Protein AF-A0A940RUK4-F1 (afdb_monomer_lite)

Organism: NCBI:txid2798581

Foldseek 3Di:
DDPDPDDDDPVRVVVVVVVVVVVVVVVVVVVVVVVVVVVVVVVVVVVVVVVPPDPFLQKKKPAPVADDVPDAIEIAGSPDPPDDPRIGRDHLVVSVCNPVPRNHHYDPVRRVCVVSVVDD

Sequence (120 aa):
MTDGPPPPSRLDLLRFLRRYVEQELGRIDTWIAHEERAADKERREHLKRQQARPPAGDWIISDARGPRPGTTVWLHTGGCWDLRPGMRPLTRVQALDALGRDGVRACPSCRPDRDLGVLE

InterPro domains:
  IPR046200 Protein of unknown function DUF6233 [PF19746] (59-117)

Structure (mmCIF, N/CA/C/O backbone):
data_AF-A0A940RUK4-F1
#
_entry.id   AF-A0A940RUK4-F1
#
loop_
_atom_site.group_PDB
_atom_site.id
_atom_site.type_symbol
_atom_site.label_atom_id
_atom_site.label_alt_id
_atom_site.label_comp_id
_atom_site.label_asym_id
_atom_site.label_entity_id
_atom_site.label_seq_id
_atom_site.pdbx_PDB_ins_code
_atom_site.Cartn_x
_atom_site.Cartn_y
_atom_site.Cartn_z
_atom_site.occupancy
_atom_site.B_iso_or_equiv
_atom_site.auth_seq_id
_atom_site.auth_comp_id
_atom_site.auth_asym_id
_atom_site.auth_atom_id
_atom_site.pdbx_PDB_model_num
ATOM 1 N N . MET A 1 1 ? 50.404 16.180 -41.090 1.00 43.34 1 MET A N 1
ATOM 2 C CA . MET A 1 1 ? 49.393 15.276 -41.672 1.00 43.34 1 MET A CA 1
ATOM 3 C C . MET A 1 1 ? 48.799 14.492 -40.517 1.00 43.34 1 MET A C 1
ATOM 5 O O . MET A 1 1 ? 49.447 13.587 -40.017 1.00 43.34 1 MET A O 1
ATOM 9 N N . THR A 1 2 ? 47.670 14.938 -39.975 1.00 53.53 2 THR A N 1
ATOM 10 C CA . THR A 1 2 ? 46.969 14.221 -38.902 1.00 53.53 2 THR A CA 1
ATOM 11 C C . THR A 1 2 ? 46.066 13.185 -39.547 1.00 53.53 2 THR A C 1
ATOM 13 O O . THR A 1 2 ? 44.970 13.525 -39.985 1.00 53.53 2 THR A O 1
ATOM 16 N N . ASP A 1 3 ? 46.555 11.954 -39.645 1.00 63.91 3 ASP A N 1
ATOM 17 C CA . ASP A 1 3 ? 45.739 10.812 -40.049 1.00 63.91 3 ASP A CA 1
ATOM 18 C C . ASP A 1 3 ? 45.068 10.258 -38.784 1.00 63.91 3 ASP A C 1
ATOM 20 O O . ASP A 1 3 ? 45.670 9.536 -37.988 1.00 63.91 3 ASP A O 1
ATOM 24 N N . GLY A 1 4 ? 43.864 10.761 -38.505 1.00 74.31 4 GLY A N 1
ATOM 25 C CA . GLY A 1 4 ? 43.033 10.293 -37.397 1.00 74.31 4 GLY A CA 1
ATOM 26 C C . GLY A 1 4 ? 42.287 9.015 -37.786 1.00 74.31 4 GLY A C 1
ATOM 27 O O . GLY A 1 4 ? 42.060 8.786 -38.975 1.00 74.31 4 GLY A O 1
ATOM 28 N N . PRO A 1 5 ? 41.879 8.177 -36.816 1.00 79.00 5 PRO A N 1
ATOM 29 C CA . PRO A 1 5 ? 41.088 6.992 -37.120 1.00 79.00 5 PRO A CA 1
ATOM 30 C C . PRO A 1 5 ? 39.819 7.375 -37.900 1.00 79.00 5 PRO A C 1
ATOM 32 O O . PRO A 1 5 ? 39.238 8.436 -37.637 1.00 79.00 5 PRO A O 1
ATOM 35 N N . PRO A 1 6 ? 39.375 6.528 -38.849 1.00 79.56 6 PRO A N 1
ATOM 36 C CA . PRO A 1 6 ? 38.184 6.812 -39.632 1.00 79.56 6 PRO A CA 1
ATOM 37 C C . PRO A 1 6 ? 36.963 6.960 -38.713 1.00 79.56 6 PRO A C 1
ATOM 39 O O . PRO A 1 6 ? 36.888 6.303 -37.667 1.00 79.56 6 PRO A O 1
ATOM 42 N N . PRO A 1 7 ? 35.992 7.812 -39.085 1.00 86.12 7 PRO A N 1
ATOM 43 C CA . PRO A 1 7 ? 34.783 7.988 -38.297 1.00 86.12 7 PRO A CA 1
ATOM 44 C C . PRO A 1 7 ? 34.009 6.664 -38.181 1.00 86.12 7 PRO A C 1
ATOM 46 O O . PRO A 1 7 ? 34.065 5.831 -39.092 1.00 86.12 7 PRO A O 1
ATOM 49 N N . PRO A 1 8 ? 33.267 6.458 -37.078 1.00 91.12 8 PRO A N 1
ATOM 50 C CA . PRO A 1 8 ? 32.537 5.219 -36.844 1.00 91.12 8 PRO A CA 1
ATOM 51 C C . PRO A 1 8 ? 31.501 4.972 -37.940 1.00 91.12 8 PRO A C 1
ATOM 53 O O . PRO A 1 8 ? 30.793 5.885 -38.377 1.00 91.12 8 PRO A O 1
ATOM 56 N N . SER A 1 9 ? 31.375 3.714 -38.359 1.00 95.44 9 SER A N 1
ATOM 57 C CA . SER A 1 9 ? 30.366 3.334 -39.341 1.00 95.44 9 SER A CA 1
ATOM 58 C C . SER A 1 9 ? 28.963 3.381 -38.730 1.00 95.44 9 SER A C 1
ATOM 60 O O . SER A 1 9 ? 28.768 3.303 -37.514 1.00 95.4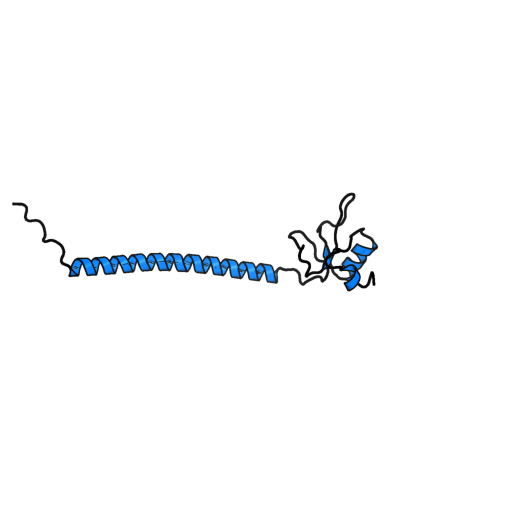4 9 SER A O 1
ATOM 62 N N . ARG A 1 10 ? 27.936 3.415 -39.584 1.00 96.31 10 ARG A N 1
ATOM 63 C CA . ARG A 1 10 ? 26.538 3.299 -39.137 1.00 96.31 10 ARG A CA 1
ATOM 64 C C . ARG A 1 10 ? 26.288 2.022 -38.324 1.00 96.31 10 ARG A C 1
ATOM 66 O O . ARG A 1 10 ? 25.501 2.046 -37.381 1.00 96.31 10 ARG A O 1
ATOM 73 N N . LEU A 1 11 ? 26.952 0.918 -38.673 1.00 97.50 11 LEU A N 1
ATOM 74 C CA . LEU A 1 11 ? 26.842 -0.340 -37.935 1.00 97.50 11 LEU A CA 1
ATOM 75 C C . LEU A 1 11 ? 27.424 -0.214 -36.519 1.00 97.50 11 LEU A C 1
ATOM 77 O O . LEU A 1 11 ? 26.837 -0.743 -35.575 1.00 97.50 11 LEU A O 1
ATOM 81 N N . ASP A 1 12 ? 28.527 0.518 -36.357 1.00 96.88 12 ASP A N 1
ATOM 82 C CA . ASP A 1 12 ? 29.150 0.752 -35.048 1.00 96.88 12 ASP A CA 1
ATOM 83 C C . ASP A 1 12 ? 28.243 1.582 -34.138 1.00 96.88 12 ASP A C 1
ATOM 85 O O . ASP A 1 12 ? 28.055 1.235 -32.970 1.00 96.88 12 ASP A O 1
ATOM 89 N N . LEU A 1 13 ? 27.599 2.613 -34.693 1.00 97.88 13 LEU A N 1
ATOM 90 C CA . LEU A 1 13 ? 26.628 3.438 -33.972 1.00 97.88 13 LEU A CA 1
ATOM 91 C C . LEU A 1 13 ? 25.400 2.632 -33.528 1.00 97.88 13 LEU A C 1
ATOM 93 O O . LEU A 1 13 ? 24.972 2.748 -32.382 1.00 97.88 13 LEU A O 1
ATOM 97 N N . LEU A 1 14 ? 24.856 1.770 -34.394 1.00 98.38 14 LEU A N 1
ATOM 98 C CA . LEU A 1 14 ? 23.715 0.914 -34.042 1.00 98.38 14 LEU A CA 1
ATOM 99 C C . LEU A 1 14 ? 24.079 -0.117 -32.966 1.00 98.38 14 LEU A C 1
ATOM 101 O O . LEU A 1 14 ? 23.301 -0.350 -32.042 1.00 98.38 14 LEU A O 1
ATOM 105 N N . ARG A 1 15 ? 25.276 -0.711 -33.043 1.00 98.19 15 ARG A N 1
ATOM 106 C CA . ARG A 1 15 ? 25.781 -1.627 -32.007 1.00 98.19 15 ARG A CA 1
ATOM 107 C C . ARG A 1 15 ? 25.992 -0.917 -30.674 1.00 98.19 15 ARG A C 1
ATOM 109 O O . ARG A 1 15 ? 25.729 -1.508 -29.629 1.00 98.19 15 ARG A O 1
ATOM 116 N N . PHE A 1 16 ? 26.472 0.323 -30.705 1.00 97.94 16 PHE A N 1
ATOM 117 C CA . PHE A 1 16 ? 26.592 1.154 -29.514 1.00 97.94 16 PHE A CA 1
ATOM 118 C C . PHE A 1 16 ? 25.220 1.454 -28.907 1.00 97.94 16 PHE A C 1
ATOM 120 O O . PHE A 1 16 ? 25.006 1.161 -27.732 1.00 97.94 16 PHE A O 1
ATOM 127 N N . LEU A 1 17 ? 24.281 1.956 -29.715 1.00 98.56 17 LEU A N 1
ATOM 128 C CA . LEU A 1 17 ? 22.930 2.282 -29.266 1.00 98.56 17 LEU A CA 1
ATOM 129 C C . LEU A 1 17 ? 22.234 1.062 -28.658 1.00 98.56 17 LEU A C 1
ATOM 131 O O . LEU A 1 17 ? 21.599 1.186 -27.619 1.00 98.56 17 LEU A O 1
ATOM 135 N N . ARG A 1 18 ? 22.405 -0.124 -29.253 1.00 98.62 18 ARG A N 1
ATOM 136 C CA . ARG A 1 18 ? 21.874 -1.369 -28.694 1.00 98.62 18 ARG A CA 1
ATOM 137 C C . ARG A 1 18 ? 22.371 -1.610 -27.266 1.00 98.62 18 ARG A C 1
ATOM 139 O O . ARG A 1 18 ? 21.549 -1.803 -26.381 1.00 98.62 18 ARG A O 1
ATOM 146 N N . ARG A 1 19 ? 23.689 -1.565 -27.036 1.00 98.50 19 ARG A N 1
ATOM 147 C CA . ARG A 1 19 ? 24.264 -1.777 -25.693 1.00 98.50 19 ARG A CA 1
ATOM 148 C C . ARG A 1 19 ? 23.805 -0.716 -24.700 1.00 98.50 19 ARG A C 1
ATOM 150 O O . ARG A 1 19 ? 23.573 -1.023 -23.537 1.00 98.50 19 ARG A O 1
ATOM 157 N N . TYR A 1 20 ? 23.686 0.525 -25.164 1.00 98.50 20 TYR A N 1
ATOM 158 C CA . TYR A 1 20 ? 23.176 1.619 -24.351 1.00 98.50 20 TYR A CA 1
ATOM 159 C C . TYR A 1 20 ? 21.728 1.357 -23.918 1.00 98.50 20 TYR A C 1
ATOM 161 O O . TYR A 1 20 ? 21.434 1.383 -22.729 1.00 98.50 20 TYR A O 1
ATOM 169 N N . VAL A 1 21 ? 20.844 1.012 -24.858 1.00 98.62 21 VAL A N 1
ATOM 170 C CA . VAL A 1 21 ? 19.441 0.684 -24.560 1.00 98.62 21 VAL A CA 1
ATOM 171 C C . VAL A 1 21 ? 19.338 -0.536 -23.647 1.00 98.62 21 VAL A C 1
ATOM 173 O O . VAL A 1 21 ? 18.562 -0.506 -22.703 1.00 98.62 21 VAL A O 1
ATOM 176 N N . GLU A 1 22 ? 20.141 -1.580 -23.866 1.00 98.62 22 GLU A N 1
ATOM 177 C CA . GLU A 1 22 ? 20.196 -2.748 -22.972 1.00 98.62 22 GLU A CA 1
ATOM 178 C C . GLU 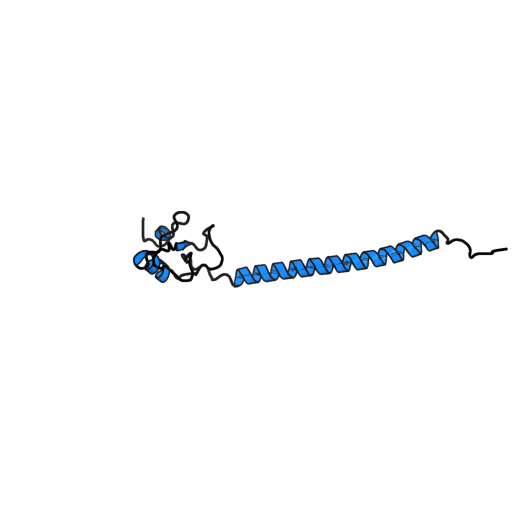A 1 22 ? 20.577 -2.348 -21.535 1.00 98.62 22 GLU A C 1
ATOM 180 O O . GLU A 1 22 ? 19.983 -2.841 -20.577 1.00 98.62 22 GLU A O 1
ATOM 185 N N . GLN A 1 23 ? 21.516 -1.411 -21.370 1.00 98.50 23 GLN A N 1
ATOM 186 C CA . GLN A 1 23 ? 21.879 -0.885 -20.055 1.00 98.50 23 GLN A CA 1
ATOM 187 C C . GLN A 1 23 ? 20.749 -0.057 -19.428 1.00 98.50 23 GLN A C 1
ATOM 189 O O . GLN A 1 23 ? 20.479 -0.213 -18.236 1.00 98.50 23 GLN A O 1
ATOM 194 N N . GLU A 1 24 ? 20.098 0.819 -20.198 1.00 98.56 24 GLU A N 1
ATOM 195 C CA . GLU A 1 24 ? 18.978 1.622 -19.694 1.00 98.56 24 GLU A CA 1
ATOM 196 C C . GLU A 1 24 ? 17.789 0.744 -19.293 1.00 98.56 24 GLU A C 1
ATOM 198 O O . GLU A 1 24 ? 17.211 0.957 -18.228 1.00 98.56 24 GLU A O 1
ATOM 203 N N . LEU A 1 25 ? 17.473 -0.290 -20.077 1.00 98.69 25 LEU A N 1
ATOM 204 C CA . LEU A 1 25 ? 16.438 -1.266 -19.732 1.00 98.69 25 LEU A CA 1
ATOM 205 C C . LEU A 1 25 ? 16.745 -1.950 -18.398 1.00 98.69 25 LEU A C 1
ATOM 207 O O . LEU A 1 25 ? 15.884 -1.980 -17.527 1.00 98.69 25 LEU A O 1
ATOM 211 N N . GLY A 1 26 ? 17.991 -2.377 -18.169 1.00 98.38 26 GLY A N 1
ATOM 212 C CA . GLY A 1 26 ? 18.380 -2.963 -16.882 1.00 98.38 26 GLY A CA 1
ATOM 213 C C . GLY A 1 26 ? 18.220 -2.009 -15.686 1.00 98.38 26 GLY A C 1
ATOM 214 O O . GLY A 1 26 ? 17.895 -2.443 -14.575 1.00 98.38 26 GLY A O 1
ATOM 215 N N . ARG A 1 27 ? 18.412 -0.695 -15.883 1.00 98.38 27 ARG A N 1
ATOM 216 C CA . ARG A 1 27 ? 18.137 0.305 -14.833 1.00 98.38 27 ARG A CA 1
ATOM 217 C C . ARG A 1 27 ? 16.643 0.446 -14.572 1.00 98.38 27 ARG A C 1
ATOM 219 O O . ARG A 1 27 ? 16.241 0.471 -13.410 1.00 98.38 27 ARG A O 1
ATOM 226 N N . ILE A 1 28 ? 15.838 0.491 -15.631 1.00 98.50 28 ILE A N 1
ATOM 227 C CA . ILE A 1 28 ? 14.376 0.545 -15.534 1.00 98.50 28 ILE A CA 1
ATOM 228 C C . ILE A 1 28 ? 13.850 -0.695 -14.805 1.00 98.50 28 ILE A C 1
ATOM 230 O O . ILE A 1 28 ? 13.084 -0.548 -13.858 1.00 98.50 28 ILE A O 1
ATOM 234 N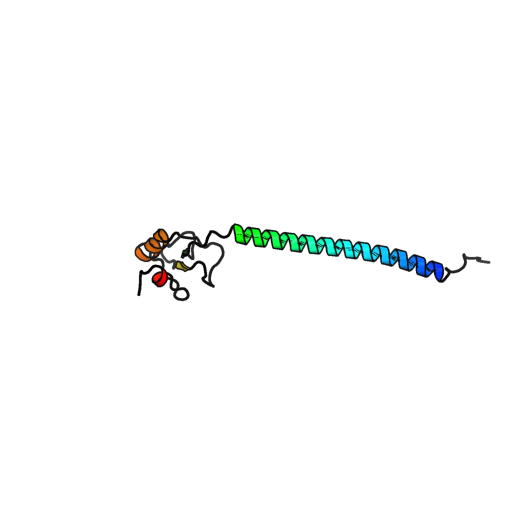 N . ASP A 1 29 ? 14.327 -1.890 -15.151 1.00 98.69 29 ASP A N 1
ATOM 235 C CA . ASP A 1 29 ? 13.949 -3.140 -14.482 1.00 98.69 29 ASP A CA 1
ATOM 236 C C . ASP A 1 29 ? 14.291 -3.111 -12.985 1.00 98.69 29 ASP A C 1
ATOM 238 O O . ASP A 1 29 ? 13.522 -3.574 -12.141 1.00 98.69 29 ASP A O 1
ATOM 242 N N . THR A 1 30 ? 15.425 -2.504 -12.625 1.00 98.31 30 THR A N 1
ATOM 243 C CA . THR A 1 30 ? 15.814 -2.325 -11.219 1.00 98.31 30 THR A CA 1
ATOM 244 C C . THR A 1 30 ? 14.841 -1.409 -10.471 1.00 98.31 30 THR A C 1
ATOM 246 O O . THR A 1 30 ? 14.492 -1.698 -9.322 1.00 98.31 30 THR A O 1
ATOM 249 N N . TRP A 1 31 ? 14.389 -0.321 -11.102 1.00 98.38 31 TRP A N 1
ATOM 250 C CA . TRP A 1 31 ? 13.373 0.566 -10.532 1.00 98.38 31 TRP A CA 1
ATOM 251 C C . TRP A 1 31 ? 12.016 -0.121 -10.420 1.00 98.38 31 TRP A C 1
ATOM 253 O O . TRP A 1 31 ? 11.403 -0.054 -9.360 1.00 98.38 31 TRP A O 1
ATOM 263 N N . ILE A 1 32 ? 11.587 -0.859 -11.445 1.00 98.25 32 ILE A N 1
ATOM 264 C CA . ILE A 1 32 ? 10.350 -1.649 -11.402 1.00 98.25 32 ILE A CA 1
ATOM 265 C C . ILE A 1 32 ? 10.384 -2.609 -10.210 1.00 98.25 32 ILE A C 1
ATOM 267 O O . ILE A 1 32 ? 9.492 -2.576 -9.366 1.00 98.25 32 ILE A O 1
ATOM 271 N N . ALA A 1 33 ? 11.462 -3.382 -10.055 1.00 98.19 33 ALA A N 1
ATOM 272 C CA . ALA A 1 33 ? 11.603 -4.308 -8.934 1.00 98.19 33 ALA A CA 1
ATOM 273 C C . ALA A 1 33 ? 11.626 -3.598 -7.565 1.00 98.19 33 ALA A C 1
ATOM 275 O O . ALA A 1 33 ? 11.247 -4.176 -6.543 1.00 98.19 33 ALA A O 1
ATOM 276 N N . HIS A 1 34 ? 12.120 -2.359 -7.490 1.00 98.19 34 HIS A N 1
ATOM 277 C CA . HIS A 1 34 ? 12.025 -1.547 -6.277 1.00 98.19 34 HIS A CA 1
ATOM 278 C C . HIS A 1 34 ? 10.567 -1.196 -5.949 1.00 98.19 34 HIS A C 1
ATOM 280 O O . HIS A 1 34 ? 10.122 -1.478 -4.834 1.00 98.19 34 HIS A O 1
ATOM 286 N N . GLU A 1 35 ? 9.824 -0.665 -6.919 1.00 98.25 35 GLU A N 1
ATOM 287 C CA . GLU A 1 35 ? 8.421 -0.276 -6.745 1.00 98.25 35 GLU A CA 1
ATOM 288 C C . GLU A 1 35 ? 7.525 -1.474 -6.416 1.00 98.25 35 GLU A C 1
ATOM 290 O O . GLU A 1 35 ? 6.715 -1.416 -5.490 1.00 98.25 35 GLU A O 1
ATOM 295 N N . GLU A 1 36 ? 7.722 -2.608 -7.089 1.00 97.94 36 GLU A N 1
ATOM 296 C CA . GLU A 1 36 ? 6.990 -3.843 -6.798 1.00 97.94 36 GLU A CA 1
ATOM 297 C C . GLU A 1 36 ? 7.216 -4.310 -5.355 1.00 97.94 36 GLU A C 1
ATOM 299 O O . GLU A 1 36 ? 6.262 -4.644 -4.650 1.00 97.94 36 GLU A O 1
ATOM 304 N N . ARG A 1 37 ? 8.463 -4.265 -4.862 1.00 96.56 37 ARG A N 1
ATOM 305 C CA . ARG A 1 37 ? 8.777 -4.606 -3.464 1.00 96.56 37 ARG A CA 1
ATOM 306 C C . ARG A 1 37 ? 8.132 -3.644 -2.469 1.00 96.56 37 ARG A C 1
ATOM 308 O O . ARG A 1 37 ? 7.697 -4.088 -1.402 1.00 96.56 37 ARG A O 1
ATOM 315 N N . ALA A 1 38 ? 8.075 -2.352 -2.787 1.00 94.81 38 ALA A N 1
ATOM 316 C CA . ALA A 1 38 ? 7.395 -1.365 -1.955 1.00 94.81 38 ALA A CA 1
ATOM 317 C C . ALA A 1 38 ? 5.887 -1.658 -1.884 1.00 94.81 38 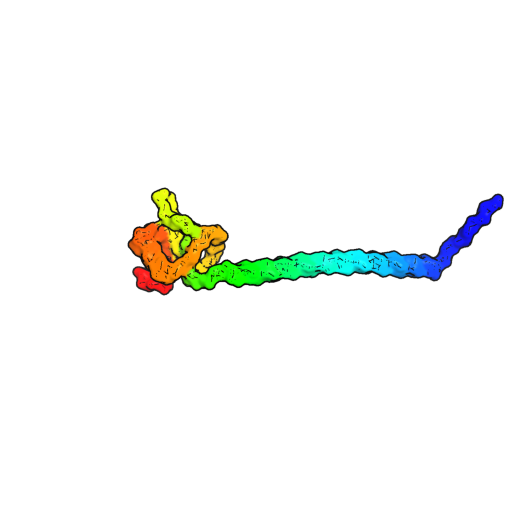ALA A C 1
ATOM 319 O O . ALA A 1 38 ? 5.339 -1.796 -0.788 1.00 94.81 38 ALA A O 1
ATOM 320 N N . ALA A 1 39 ? 5.247 -1.883 -3.033 1.00 94.25 39 ALA A N 1
ATOM 321 C CA . ALA A 1 39 ? 3.834 -2.235 -3.114 1.00 94.25 39 ALA A CA 1
ATOM 322 C C . ALA A 1 39 ? 3.521 -3.557 -2.384 1.00 94.25 39 ALA A C 1
ATOM 324 O O . ALA A 1 39 ? 2.510 -3.670 -1.688 1.00 94.25 39 ALA A O 1
ATOM 325 N N . ASP A 1 40 ? 4.385 -4.569 -2.495 1.00 94.56 40 ASP A N 1
ATOM 326 C CA . ASP A 1 40 ? 4.271 -5.832 -1.757 1.00 94.56 40 ASP A CA 1
ATOM 327 C C . ASP A 1 40 ? 4.300 -5.616 -0.244 1.00 94.56 40 ASP A C 1
ATOM 329 O O . ASP A 1 40 ? 3.506 -6.210 0.496 1.00 94.56 40 ASP A O 1
ATOM 333 N N . LYS A 1 41 ? 5.221 -4.771 0.230 1.00 92.00 41 LYS A N 1
ATOM 334 C CA . LYS A 1 41 ? 5.342 -4.430 1.647 1.00 92.00 41 LYS A CA 1
ATOM 335 C C . LYS A 1 41 ? 4.076 -3.739 2.143 1.00 92.00 41 LYS A C 1
ATOM 337 O O . LYS A 1 41 ? 3.541 -4.159 3.168 1.00 92.00 41 LYS A O 1
ATOM 342 N N . GLU A 1 42 ? 3.560 -2.761 1.405 1.00 87.00 42 GLU A N 1
ATOM 343 C CA . GLU A 1 42 ? 2.302 -2.085 1.735 1.00 87.00 42 GLU A CA 1
ATOM 344 C C . GLU A 1 42 ? 1.127 -3.062 1.791 1.00 87.00 42 GLU A C 1
ATOM 346 O O . GLU A 1 42 ? 0.372 -3.059 2.764 1.00 87.00 42 GLU A O 1
ATOM 351 N N . ARG A 1 43 ?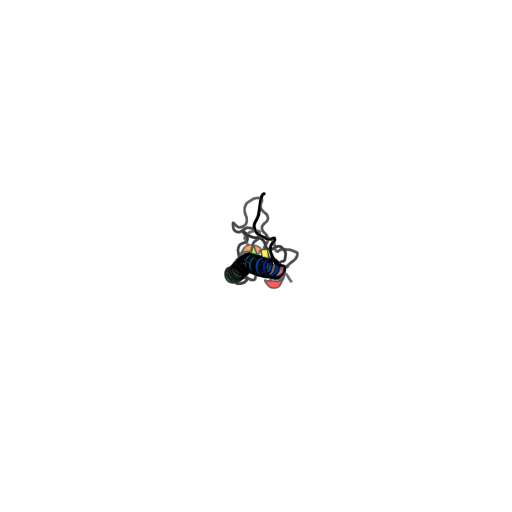 1.002 -3.971 0.812 1.00 88.00 43 ARG A N 1
ATOM 352 C CA . ARG A 1 43 ? -0.043 -5.008 0.826 1.0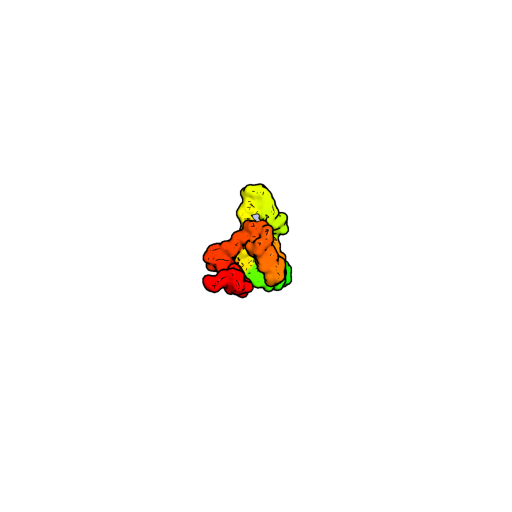0 88.00 43 ARG A CA 1
ATOM 353 C C . ARG A 1 43 ? 0.074 -5.913 2.050 1.00 88.00 43 ARG A C 1
ATOM 355 O O . ARG A 1 43 ? -0.929 -6.182 2.712 1.00 88.00 43 ARG A O 1
ATOM 362 N N . ARG A 1 44 ? 1.286 -6.356 2.399 1.00 88.25 44 ARG A N 1
ATOM 363 C CA . ARG A 1 44 ? 1.531 -7.172 3.602 1.00 88.25 44 ARG A CA 1
ATOM 364 C C . ARG A 1 44 ? 1.206 -6.408 4.880 1.00 88.25 44 ARG A C 1
ATOM 366 O O . ARG A 1 44 ? 0.602 -6.977 5.784 1.00 88.25 44 ARG A O 1
ATOM 373 N N . GLU A 1 45 ? 1.585 -5.138 4.973 1.00 80.31 45 GLU A N 1
ATOM 374 C CA . GLU A 1 45 ? 1.238 -4.289 6.112 1.00 80.31 45 GLU A CA 1
ATOM 375 C C . GLU A 1 45 ? -0.269 -4.073 6.219 1.00 80.31 45 GLU A C 1
ATOM 377 O O . GLU A 1 45 ? -0.814 -4.159 7.314 1.00 80.31 45 GLU A O 1
ATOM 382 N N . HIS A 1 46 ? -0.959 -3.842 5.105 1.00 70.75 46 HIS A N 1
ATOM 383 C CA . HIS A 1 46 ? -2.410 -3.721 5.069 1.00 70.75 46 HIS A CA 1
ATOM 384 C C . HIS A 1 46 ? -3.093 -5.006 5.557 1.00 70.75 46 HIS A C 1
ATOM 386 O O . HIS A 1 46 ? -3.961 -4.945 6.426 1.00 70.75 46 HIS A O 1
ATOM 392 N N . LEU A 1 47 ? -2.652 -6.176 5.084 1.00 80.69 47 LEU A N 1
ATOM 393 C CA . LEU A 1 47 ? -3.150 -7.470 5.562 1.00 80.69 47 LEU A CA 1
ATOM 394 C C . LEU A 1 47 ? -2.853 -7.688 7.051 1.00 80.69 47 LEU A C 1
ATOM 396 O O . LEU A 1 47 ? -3.722 -8.161 7.778 1.00 80.69 47 LEU A O 1
ATOM 400 N N . LYS A 1 48 ? -1.664 -7.303 7.532 1.00 74.81 48 LYS A N 1
ATOM 401 C CA . LYS A 1 48 ? -1.334 -7.341 8.965 1.00 74.81 48 LYS A CA 1
ATOM 402 C C . LYS A 1 48 ? -2.239 -6.422 9.778 1.00 74.81 48 LYS A C 1
ATOM 404 O O . LYS A 1 48 ? -2.706 -6.840 10.825 1.00 74.81 48 LYS A O 1
ATOM 409 N N . ARG A 1 49 ? -2.526 -5.204 9.305 1.00 66.25 49 ARG A N 1
ATOM 410 C CA . ARG A 1 49 ? -3.468 -4.275 9.959 1.00 66.25 49 ARG A CA 1
ATOM 411 C C . ARG A 1 49 ? -4.886 -4.842 9.989 1.00 66.25 49 ARG A C 1
ATOM 413 O O . ARG A 1 49 ? -5.574 -4.664 10.985 1.00 66.25 49 ARG A O 1
ATOM 420 N N . GLN A 1 50 ? -5.313 -5.535 8.934 1.00 64.12 50 GLN A N 1
ATOM 421 C CA . GLN A 1 50 ? -6.607 -6.221 8.910 1.00 64.12 50 GLN A CA 1
ATOM 422 C C . GLN A 1 50 ? -6.660 -7.401 9.889 1.00 64.12 50 GLN A C 1
ATOM 424 O O . GLN A 1 50 ? -7.644 -7.532 10.600 1.00 64.12 50 GLN A O 1
ATOM 429 N N . GLN A 1 51 ? -5.610 -8.224 9.969 1.00 65.00 51 GLN A N 1
ATOM 430 C CA . GLN A 1 51 ? -5.541 -9.363 10.898 1.00 65.00 51 GLN A CA 1
ATOM 431 C C . GLN A 1 51 ? -5.348 -8.938 12.360 1.00 65.00 51 GLN A C 1
ATOM 433 O O . GLN A 1 51 ? -5.858 -9.587 13.264 1.00 65.00 51 GLN A O 1
ATOM 438 N N . ALA A 1 52 ? -4.608 -7.852 12.595 1.00 58.38 52 ALA A N 1
ATOM 439 C CA . ALA A 1 52 ? -4.416 -7.247 13.911 1.00 58.38 52 ALA A CA 1
ATOM 440 C C . ALA A 1 52 ? -5.574 -6.320 14.309 1.00 58.38 52 ALA A C 1
ATOM 442 O O . ALA A 1 52 ? -5.571 -5.786 15.421 1.00 58.38 52 ALA A O 1
ATOM 443 N N . ARG A 1 53 ? -6.565 -6.115 13.424 1.00 53.28 53 ARG A N 1
ATOM 444 C CA . ARG A 1 53 ? -7.849 -5.544 13.822 1.00 53.28 53 ARG A CA 1
ATOM 445 C C . ARG A 1 53 ? -8.380 -6.478 14.912 1.00 53.28 53 ARG A C 1
ATOM 447 O O . ARG A 1 53 ? -8.474 -7.679 14.653 1.00 53.28 53 ARG A O 1
ATOM 454 N N . PRO A 1 54 ? -8.715 -5.970 16.111 1.00 48.78 54 PRO A N 1
ATOM 455 C CA . PRO A 1 54 ? -9.480 -6.768 17.052 1.00 48.78 54 PRO A CA 1
ATOM 456 C C . PRO A 1 54 ? -10.653 -7.383 16.280 1.00 48.78 54 PRO A C 1
ATOM 458 O O . PRO A 1 54 ? -11.223 -6.664 15.443 1.00 48.78 54 PRO A O 1
ATOM 461 N N . PRO A 1 55 ? -11.012 -8.667 16.505 1.00 51.41 55 PRO A N 1
ATOM 462 C CA . PRO A 1 55 ? -12.300 -9.154 16.015 1.00 51.41 55 PRO A CA 1
ATOM 463 C C . PRO A 1 55 ? -13.299 -8.083 16.406 1.00 51.41 55 PRO A C 1
ATOM 465 O O . PRO A 1 55 ? -13.136 -7.537 17.500 1.00 51.41 55 PRO A O 1
ATOM 468 N N . ALA A 1 56 ? -14.203 -7.694 15.505 1.00 49.78 56 ALA A N 1
ATOM 469 C CA . ALA A 1 56 ? -15.197 -6.691 15.836 1.00 49.78 56 ALA A CA 1
ATOM 470 C C . ALA A 1 56 ? -15.807 -7.105 17.182 1.00 49.78 56 ALA A C 1
ATOM 472 O O . ALA A 1 56 ? -16.621 -8.015 17.264 1.00 49.78 56 ALA A O 1
ATOM 473 N N . GLY A 1 57 ? -15.351 -6.478 18.270 1.00 53.78 57 GLY A N 1
ATOM 474 C CA . GLY A 1 57 ? -16.236 -6.231 19.365 1.00 53.78 57 GLY A CA 1
ATOM 475 C C . GLY A 1 57 ? -17.284 -5.430 18.644 1.00 53.78 57 GLY A C 1
ATOM 476 O O . GLY A 1 57 ? -16.953 -4.388 18.067 1.00 53.78 57 GLY A O 1
ATOM 477 N N . ASP A 1 58 ? -18.503 -5.951 18.578 1.00 67.31 58 ASP A N 1
ATOM 478 C CA . ASP A 1 58 ? -19.604 -5.205 17.980 1.00 67.31 58 ASP A CA 1
ATOM 479 C C . ASP A 1 58 ? -19.668 -3.791 18.575 1.00 67.31 58 ASP A C 1
ATOM 481 O O . ASP A 1 58 ? -20.242 -2.916 17.949 1.00 67.31 58 ASP A O 1
ATOM 485 N N . TRP A 1 59 ? -19.000 -3.556 19.718 1.00 86.75 59 TRP A N 1
ATOM 486 C CA . TRP A 1 59 ? -18.918 -2.332 20.491 1.00 86.75 59 TRP A CA 1
ATOM 487 C C . TRP A 1 59 ? -17.475 -1.841 20.700 1.00 86.75 59 TRP A C 1
ATOM 489 O O . TRP A 1 59 ? -16.572 -2.601 21.061 1.00 86.75 59 TRP A O 1
ATOM 499 N N . ILE A 1 60 ? -17.260 -0.536 20.544 1.00 90.88 60 ILE A N 1
ATOM 500 C CA . ILE A 1 60 ? -15.966 0.143 20.698 1.00 90.88 60 ILE A CA 1
ATOM 501 C C . ILE A 1 60 ? -16.175 1.442 21.483 1.00 90.88 60 ILE A C 1
ATOM 503 O O . ILE A 1 60 ? -17.117 2.172 21.191 1.00 90.88 60 ILE A O 1
ATOM 507 N N . ILE A 1 61 ? -15.301 1.770 22.443 1.00 91.31 61 ILE A N 1
ATOM 508 C CA . ILE A 1 61 ? -15.329 3.079 23.124 1.00 91.31 61 ILE A CA 1
ATOM 509 C C . ILE A 1 61 ? -14.287 4.054 22.577 1.00 91.31 61 ILE A C 1
ATOM 511 O O . ILE A 1 61 ? -13.157 3.668 22.267 1.00 91.31 61 ILE A O 1
ATOM 515 N N . SER A 1 62 ? -14.668 5.331 22.514 1.00 89.94 62 SER A N 1
ATOM 516 C CA . SER A 1 62 ? -13.892 6.403 21.886 1.00 89.94 62 SER A CA 1
ATOM 517 C C . SER A 1 62 ? -12.597 6.778 22.623 1.00 89.94 62 SER A C 1
ATOM 519 O O . SER A 1 62 ? -11.685 7.311 21.997 1.00 89.94 62 SER A O 1
ATOM 521 N N . ASP A 1 63 ? -12.491 6.501 23.929 1.00 86.69 63 ASP A N 1
ATOM 522 C CA . ASP A 1 63 ? -11.259 6.662 24.721 1.00 86.69 63 ASP A CA 1
ATOM 523 C C . ASP A 1 63 ? -10.883 5.327 25.372 1.00 86.69 63 ASP A C 1
ATOM 525 O O . ASP A 1 63 ? -11.621 4.795 26.207 1.00 86.69 63 ASP A O 1
ATOM 529 N N . ALA A 1 64 ? -9.710 4.789 25.028 1.00 79.69 64 ALA A N 1
ATOM 530 C CA . ALA A 1 64 ? -9.217 3.543 25.608 1.00 79.69 64 ALA A CA 1
ATOM 531 C C . ALA A 1 64 ? -9.016 3.588 27.129 1.00 79.69 64 ALA A C 1
ATOM 533 O O . ALA A 1 64 ? -9.009 2.537 27.771 1.00 79.69 64 ALA A O 1
ATOM 534 N N . ARG A 1 65 ? -8.868 4.779 27.715 1.00 82.81 65 ARG A N 1
ATOM 535 C CA . ARG A 1 65 ? -8.690 4.976 29.159 1.00 82.81 65 ARG A CA 1
ATOM 536 C C . ARG A 1 65 ? -10.016 5.102 29.905 1.00 82.81 65 ARG A C 1
ATOM 538 O O . ARG A 1 65 ? -9.996 5.218 31.128 1.00 82.81 65 ARG A O 1
ATOM 545 N N . GLY A 1 66 ? -11.132 5.049 29.178 1.00 78.06 66 GLY A N 1
ATOM 546 C CA . GLY A 1 66 ? -12.472 5.132 29.732 1.00 78.06 66 GLY A CA 1
ATOM 547 C C . GLY A 1 66 ? -12.858 6.538 30.205 1.00 78.06 66 GLY A C 1
ATOM 548 O O . GLY A 1 66 ? -12.080 7.489 30.080 1.00 78.06 66 GLY A O 1
ATOM 549 N N . PRO A 1 67 ? -14.088 6.678 30.717 1.00 81.25 67 PRO A N 1
ATOM 550 C CA . PRO A 1 67 ? -14.625 7.946 31.188 1.00 81.25 67 PRO A CA 1
ATOM 551 C C . PRO A 1 67 ? -13.879 8.453 32.424 1.00 81.25 67 PRO A C 1
ATOM 553 O O . PRO A 1 67 ? -13.539 7.712 33.344 1.00 81.25 67 PRO A O 1
ATOM 556 N N . ARG A 1 68 ? -13.615 9.758 32.428 1.00 83.06 68 ARG A N 1
ATOM 557 C CA . ARG A 1 68 ? -12.974 10.521 33.508 1.00 83.06 68 ARG A CA 1
ATOM 558 C C . ARG A 1 68 ? -13.762 11.801 33.776 1.00 83.06 68 ARG A C 1
ATOM 560 O O . ARG A 1 68 ? -14.453 12.270 32.863 1.00 83.06 68 ARG A O 1
ATOM 567 N N . PRO A 1 69 ? -13.624 12.422 34.963 1.00 79.00 69 PRO A N 1
ATOM 568 C CA . PRO A 1 69 ? -14.270 13.699 35.251 1.00 79.00 69 PRO A CA 1
ATOM 569 C C . PRO A 1 69 ? -13.993 14.734 34.148 1.00 79.00 69 PRO A C 1
ATOM 571 O O . PRO A 1 69 ? -12.841 14.983 33.801 1.00 79.00 69 PRO A O 1
ATOM 574 N N . GLY A 1 70 ? -15.056 15.299 33.568 1.00 78.81 70 GLY A N 1
ATOM 575 C CA . GLY A 1 70 ? -14.973 16.308 32.504 1.00 78.81 70 GLY A CA 1
ATOM 576 C C . GLY A 1 70 ? -14.766 15.777 31.078 1.00 78.81 70 GLY A C 1
ATOM 577 O O . GLY A 1 70 ? -14.668 16.579 30.154 1.00 78.81 70 GLY A O 1
ATOM 578 N N . THR A 1 71 ? -14.723 14.458 30.860 1.00 81.44 71 THR A N 1
ATOM 579 C CA . THR A 1 71 ? -14.595 13.861 29.515 1.00 81.44 71 THR A CA 1
ATOM 580 C C . THR A 1 71 ? -15.909 13.235 29.056 1.00 81.44 71 THR A C 1
ATOM 582 O O . THR A 1 71 ? -16.624 12.631 29.850 1.00 81.44 71 THR A O 1
ATOM 585 N N . THR A 1 72 ? -16.232 13.366 27.766 1.00 84.69 72 THR A N 1
ATOM 586 C CA . THR A 1 72 ? -17.345 12.629 27.148 1.00 84.69 72 THR A CA 1
ATOM 587 C C . THR A 1 72 ? -16.774 11.465 26.354 1.00 84.69 72 THR A C 1
ATOM 589 O O . THR A 1 72 ? -16.037 11.678 25.393 1.00 84.69 72 THR A O 1
ATOM 592 N N . VAL A 1 73 ? -17.117 10.244 26.759 1.00 91.31 73 VAL A N 1
ATOM 593 C CA . VAL A 1 73 ? -16.740 9.015 26.055 1.00 91.31 73 VAL A CA 1
ATOM 594 C C . VAL A 1 73 ? -17.969 8.457 25.357 1.00 91.31 73 VAL A C 1
ATOM 596 O O . VAL A 1 73 ? -19.059 8.434 25.930 1.00 91.31 73 VAL A O 1
ATOM 599 N N . TRP A 1 74 ? -17.781 8.017 24.118 1.00 93.81 74 TRP A N 1
ATOM 600 C CA . TRP A 1 74 ? -18.835 7.476 23.276 1.00 93.81 74 TRP A CA 1
ATOM 601 C C . TRP A 1 74 ? -18.627 5.986 23.041 1.00 93.81 74 TRP A C 1
ATOM 603 O O . TRP A 1 74 ? -17.501 5.535 22.839 1.00 93.81 74 TRP A O 1
ATOM 613 N N . LEU A 1 75 ? -19.721 5.234 23.055 1.00 92.88 75 LEU A N 1
ATOM 614 C CA . LEU A 1 75 ? -19.793 3.864 22.573 1.00 92.88 75 LEU A CA 1
ATOM 615 C C . LEU A 1 75 ? -20.193 3.887 21.095 1.00 92.88 75 LEU A C 1
ATOM 617 O O . LEU A 1 75 ? -21.084 4.642 20.707 1.00 92.88 75 LEU A O 1
ATOM 621 N N . HIS A 1 76 ? -19.563 3.046 20.288 1.00 93.25 76 HIS A N 1
ATOM 622 C CA . HIS A 1 76 ? -19.773 2.913 18.850 1.00 93.25 76 HIS A CA 1
ATOM 623 C C . HIS A 1 76 ? -19.963 1.452 18.464 1.00 93.25 76 HIS A C 1
ATOM 625 O O . HIS A 1 76 ? -19.490 0.576 19.186 1.00 93.25 76 HIS A O 1
ATOM 631 N N . THR A 1 77 ? -20.568 1.192 17.302 1.00 87.56 77 THR A N 1
ATOM 632 C CA . THR A 1 77 ? -20.507 -0.137 16.690 1.00 87.56 77 THR A CA 1
ATOM 633 C C . THR A 1 77 ? -19.171 -0.381 15.982 1.00 87.56 77 THR A C 1
ATOM 635 O O . THR A 1 77 ? -18.497 0.565 15.562 1.00 87.56 77 THR A O 1
ATOM 638 N N . GLY A 1 78 ? -18.808 -1.650 15.770 1.00 82.19 78 GLY A N 1
ATOM 639 C CA . GLY A 1 78 ? -17.620 -2.050 15.000 1.00 82.19 78 GLY A CA 1
ATOM 640 C C . GLY A 1 78 ? -17.590 -1.543 13.547 1.00 82.19 78 GLY A C 1
ATOM 641 O O . GLY A 1 78 ? -16.520 -1.465 12.946 1.00 82.19 78 GLY A O 1
ATOM 642 N N . GLY A 1 79 ? -18.747 -1.160 12.993 1.00 79.75 79 GLY A N 1
ATOM 643 C CA . GLY A 1 79 ? -18.897 -0.593 11.648 1.00 79.75 79 GLY A CA 1
ATOM 644 C C . GLY A 1 79 ? -19.051 0.931 11.603 1.00 79.75 79 GLY A C 1
ATOM 645 O O . GLY A 1 79 ? -19.387 1.471 10.551 1.00 79.75 79 GLY A O 1
ATOM 646 N N . CYS A 1 80 ? -18.858 1.642 12.719 1.00 85.25 80 CYS A N 1
ATOM 647 C CA . CYS A 1 80 ? -19.030 3.093 12.750 1.00 85.25 80 CYS A CA 1
ATOM 648 C C . CYS A 1 80 ? -17.991 3.809 11.865 1.00 85.25 80 CYS A C 1
ATOM 650 O O . CYS A 1 80 ? -16.813 3.456 11.835 1.00 85.25 80 CYS A O 1
ATOM 652 N N . TRP A 1 81 ? -18.417 4.855 11.155 1.00 81.31 81 TRP A N 1
ATOM 653 C CA . TRP A 1 81 ? -17.529 5.628 10.281 1.00 81.31 81 TRP A CA 1
ATOM 654 C C . TRP A 1 81 ? -16.530 6.506 11.055 1.00 81.31 81 TRP A C 1
ATOM 656 O O . TRP A 1 81 ? -15.492 6.868 10.511 1.00 81.31 81 TRP A O 1
ATOM 666 N N . ASP A 1 82 ? -16.817 6.828 12.320 1.00 83.44 82 ASP A N 1
ATOM 667 C CA . ASP A 1 82 ? -15.974 7.682 13.170 1.00 83.44 82 ASP A CA 1
ATOM 668 C C . ASP A 1 82 ? -14.961 6.878 14.008 1.00 83.44 82 ASP A C 1
ATOM 670 O O . ASP A 1 82 ? -14.468 7.353 15.026 1.00 83.44 82 ASP A O 1
ATOM 674 N N . LEU A 1 83 ? -14.634 5.641 13.618 1.00 84.38 83 LEU A N 1
ATOM 675 C CA . LEU A 1 83 ? -13.624 4.848 14.323 1.00 84.38 83 LEU A CA 1
ATOM 676 C C . LEU A 1 83 ? -12.208 5.388 14.070 1.00 84.38 83 LEU A C 1
ATOM 678 O O . LEU A 1 83 ? -11.806 5.623 12.930 1.00 84.38 83 LEU A O 1
ATOM 682 N N . ARG A 1 84 ? -11.422 5.551 15.143 1.00 83.44 84 ARG A N 1
ATOM 683 C CA . ARG A 1 84 ? -10.071 6.142 15.114 1.00 83.44 84 ARG A CA 1
ATOM 684 C C . ARG A 1 84 ? -9.051 5.293 15.886 1.00 83.44 84 ARG A C 1
ATOM 686 O O . ARG A 1 84 ? -9.432 4.504 16.754 1.00 83.44 84 ARG A O 1
ATOM 693 N N . PRO A 1 85 ? -7.742 5.444 15.611 1.00 78.81 85 PRO A N 1
ATOM 694 C CA . PRO A 1 85 ? -6.697 4.838 16.434 1.00 78.81 85 PRO A CA 1
ATOM 695 C C . PRO A 1 85 ? -6.800 5.280 17.903 1.00 78.81 85 PRO A C 1
ATOM 697 O O . PRO A 1 85 ? -7.104 6.436 18.181 1.00 78.81 85 PRO A O 1
ATOM 700 N N . GLY A 1 86 ? -6.518 4.373 18.844 1.00 79.38 86 GLY A N 1
ATOM 701 C CA . GLY A 1 86 ? -6.583 4.661 20.287 1.00 79.38 86 GLY A CA 1
ATOM 702 C C . GLY A 1 86 ? -7.948 4.411 20.939 1.00 79.38 86 GLY A C 1
ATOM 703 O O . GLY A 1 86 ? -8.111 4.682 22.127 1.00 79.38 86 GLY A O 1
ATOM 704 N N . MET A 1 87 ? -8.906 3.865 20.189 1.00 88.38 87 MET A N 1
ATOM 705 C CA . MET A 1 87 ? -10.170 3.348 20.714 1.00 88.38 87 MET A CA 1
ATOM 706 C C . MET A 1 87 ? -10.012 1.923 21.255 1.00 88.38 87 MET A C 1
ATOM 708 O O . MET A 1 87 ? -9.141 1.172 20.808 1.00 88.38 87 MET A O 1
ATOM 712 N N . ARG A 1 88 ? -10.860 1.539 22.216 1.00 86.88 88 ARG A N 1
ATOM 713 C CA . ARG A 1 88 ? -10.793 0.223 22.874 1.00 86.88 88 ARG A CA 1
ATOM 714 C C . ARG A 1 88 ? -12.013 -0.633 22.518 1.00 86.88 88 ARG A C 1
ATOM 716 O O . ARG A 1 88 ? -13.132 -0.172 22.743 1.00 86.88 88 ARG A O 1
ATOM 723 N N . PRO A 1 89 ? -11.824 -1.864 22.006 1.00 86.50 89 PRO A N 1
ATOM 724 C CA . PRO A 1 89 ? -12.925 -2.794 21.775 1.00 86.50 89 PRO A CA 1
ATOM 725 C C . PRO A 1 89 ? -13.497 -3.290 23.105 1.00 86.50 89 PRO A C 1
ATOM 727 O O . PRO A 1 89 ? -12.752 -3.490 24.067 1.00 86.50 89 PRO A O 1
ATOM 730 N N . LEU A 1 90 ? -14.810 -3.504 23.142 1.00 85.81 90 LEU A N 1
ATOM 731 C CA . LEU A 1 90 ? -15.532 -4.049 24.287 1.00 85.81 90 LEU A CA 1
ATOM 732 C C . LEU A 1 90 ? -16.293 -5.320 23.903 1.00 85.81 90 LEU A C 1
ATOM 734 O O . LEU A 1 90 ? -16.751 -5.485 22.771 1.00 85.81 90 LEU A O 1
ATOM 738 N N . THR A 1 91 ? -16.483 -6.206 24.879 1.00 84.25 91 THR A N 1
ATOM 739 C CA . THR A 1 91 ? -17.492 -7.268 24.781 1.00 84.25 91 THR A CA 1
ATOM 740 C C . THR A 1 91 ? -18.900 -6.684 24.932 1.00 84.25 91 THR A C 1
ATOM 742 O O . THR A 1 91 ? -19.071 -5.577 25.444 1.00 84.25 91 THR A O 1
ATOM 745 N N . ARG A 1 92 ? -19.940 -7.436 24.543 1.00 84.12 92 ARG A N 1
ATOM 746 C CA . ARG A 1 92 ? -21.343 -7.017 24.736 1.00 84.12 92 ARG A CA 1
ATOM 747 C C . ARG A 1 92 ? -21.659 -6.663 26.193 1.00 84.12 92 ARG A C 1
ATOM 749 O O . ARG A 1 92 ? -22.295 -5.650 26.446 1.00 84.12 92 ARG A O 1
ATOM 756 N N . VAL A 1 93 ? -21.187 -7.473 27.144 1.00 84.38 93 VAL A N 1
ATOM 757 C CA . VAL A 1 93 ? -21.401 -7.235 28.583 1.00 84.38 93 VAL A CA 1
ATOM 758 C C . VAL A 1 93 ? -20.739 -5.928 29.019 1.00 84.38 93 VAL A C 1
ATOM 760 O O . VAL A 1 93 ? -21.390 -5.086 29.623 1.00 84.38 93 VAL A O 1
ATOM 763 N N . GLN A 1 94 ? -19.483 -5.703 28.623 1.00 87.81 94 GLN A N 1
ATOM 764 C CA . GLN A 1 94 ? -18.774 -4.457 28.928 1.00 87.81 94 GLN A CA 1
ATOM 765 C C . GLN A 1 94 ? -19.439 -3.230 28.293 1.00 87.81 94 GLN A C 1
ATOM 767 O O . GLN A 1 94 ? -19.400 -2.147 28.863 1.00 87.81 94 GLN A O 1
ATOM 772 N N . ALA A 1 95 ? -20.035 -3.383 27.110 1.00 89.56 95 ALA A N 1
ATOM 773 C CA . ALA A 1 95 ? -20.758 -2.315 26.436 1.00 89.56 95 ALA A CA 1
ATOM 774 C C . ALA A 1 95 ? -22.062 -1.945 27.164 1.00 89.56 95 ALA A C 1
ATOM 776 O O . ALA A 1 95 ? -22.367 -0.762 27.307 1.00 89.56 95 ALA A O 1
ATOM 777 N N . LEU A 1 96 ? -22.794 -2.944 27.672 1.00 88.19 96 LEU A N 1
ATOM 778 C CA . LEU A 1 96 ? -23.969 -2.734 28.525 1.00 88.19 96 LEU A CA 1
ATOM 779 C C . LEU A 1 96 ? -23.590 -2.035 29.836 1.00 88.19 96 LEU A C 1
ATOM 781 O O . LEU A 1 96 ? -24.229 -1.052 30.208 1.00 88.19 96 LEU A O 1
ATOM 785 N N . ASP A 1 97 ? -22.523 -2.490 30.497 1.00 88.62 97 ASP A N 1
ATOM 786 C CA . ASP A 1 97 ? -22.024 -1.859 31.723 1.00 88.62 97 ASP A CA 1
ATOM 787 C C . ASP A 1 97 ? -21.581 -0.409 31.472 1.00 88.62 97 ASP A C 1
ATOM 789 O O . ASP A 1 97 ? -21.930 0.486 32.245 1.00 88.62 97 ASP A O 1
ATOM 793 N N . ALA A 1 98 ? -20.901 -0.152 30.349 1.00 89.44 98 ALA A N 1
ATOM 794 C CA . ALA A 1 98 ? -20.452 1.184 29.969 1.00 89.44 98 ALA A CA 1
ATOM 795 C C . ALA A 1 98 ? -21.622 2.171 29.805 1.00 89.44 98 ALA A C 1
ATOM 797 O O . ALA A 1 98 ? -21.548 3.300 30.299 1.00 89.44 98 ALA A O 1
ATOM 798 N N . LEU A 1 99 ? -22.711 1.745 29.150 1.00 88.75 99 LEU A N 1
ATOM 799 C CA . LEU A 1 99 ? -23.928 2.554 29.003 1.00 88.75 99 LEU A CA 1
ATOM 800 C C . LEU A 1 99 ? -24.676 2.737 30.331 1.00 88.75 99 LEU A C 1
ATOM 802 O O . LEU A 1 99 ? -25.272 3.788 30.555 1.00 88.75 99 LEU A O 1
ATOM 806 N N . GLY A 1 100 ? -24.668 1.722 31.200 1.00 82.19 100 GLY A N 1
ATOM 807 C CA . GLY A 1 100 ? -25.470 1.712 32.424 1.00 82.19 100 GLY A CA 1
ATOM 808 C C . GLY A 1 100 ? -24.821 2.378 33.638 1.00 82.19 100 GLY A C 1
ATOM 809 O O . GLY A 1 100 ? -25.533 2.917 34.484 1.00 82.19 100 GLY A O 1
ATOM 810 N N . ARG A 1 101 ? -23.491 2.322 33.771 1.00 72.19 101 ARG A N 1
ATOM 811 C CA . ARG A 1 101 ? -22.789 2.698 35.015 1.00 72.19 101 ARG A CA 1
ATOM 812 C C . ARG A 1 101 ? -21.686 3.729 34.819 1.00 72.19 101 ARG A C 1
ATOM 814 O O . ARG A 1 101 ? -21.461 4.538 35.715 1.00 72.19 101 ARG A O 1
ATOM 821 N N . ASP A 1 102 ? -21.046 3.745 33.653 1.00 71.31 102 ASP A N 1
ATOM 822 C CA . ASP A 1 102 ? -19.798 4.494 33.464 1.00 71.31 102 ASP A CA 1
ATOM 823 C C . ASP A 1 102 ? -19.999 5.884 32.832 1.00 71.31 102 ASP A C 1
ATOM 825 O O . ASP A 1 102 ? -19.036 6.591 32.545 1.00 71.31 102 ASP A O 1
ATOM 829 N N . GLY A 1 103 ? -21.243 6.315 32.598 1.00 77.62 103 GLY A N 1
ATOM 830 C CA . GLY A 1 103 ? -21.525 7.618 31.978 1.00 77.62 103 GLY A CA 1
ATOM 831 C C . GLY A 1 103 ? -21.070 7.715 30.515 1.00 77.62 103 GLY A C 1
ATOM 832 O O . GLY A 1 103 ? -20.911 8.820 29.987 1.00 77.62 103 GLY A O 1
ATOM 833 N N . VAL A 1 104 ? -20.856 6.572 29.855 1.00 89.62 104 VAL A N 1
ATOM 834 C CA . VAL A 1 104 ? -20.558 6.496 28.422 1.00 89.62 104 VAL A CA 1
ATOM 835 C C . VAL A 1 104 ? -21.841 6.732 27.637 1.00 89.62 104 VAL A C 1
ATOM 837 O O . VAL A 1 104 ? -22.890 6.165 27.938 1.00 89.62 104 VAL A O 1
ATOM 840 N N . ARG A 1 105 ? -21.767 7.573 26.606 1.00 91.25 105 ARG A N 1
ATOM 841 C CA . ARG A 1 105 ? -22.917 7.896 25.756 1.00 91.25 105 ARG A CA 1
ATOM 842 C C . ARG A 1 105 ? -22.946 7.008 24.521 1.00 91.25 105 ARG A C 1
ATOM 844 O O . ARG A 1 105 ? -21.911 6.746 23.918 1.00 91.25 105 ARG A O 1
ATOM 851 N N . ALA A 1 106 ? -24.128 6.589 24.089 1.00 92.69 106 ALA A N 1
ATOM 852 C CA . ALA A 1 106 ? -24.275 5.902 22.812 1.00 92.69 106 ALA A CA 1
ATOM 853 C C . ALA A 1 106 ? -24.081 6.884 21.647 1.00 92.69 106 ALA A C 1
ATOM 855 O O . ALA A 1 106 ? -24.682 7.959 21.633 1.00 92.69 106 ALA A O 1
ATOM 856 N N . CYS A 1 107 ? -23.241 6.537 20.670 1.00 92.75 107 CYS A N 1
ATOM 857 C CA . CYS A 1 107 ? -23.045 7.357 19.478 1.00 92.75 107 CYS A CA 1
ATOM 858 C C . CYS A 1 107 ? -24.381 7.538 18.729 1.00 92.75 107 CYS A C 1
ATOM 860 O O . CYS A 1 107 ? -25.003 6.543 18.348 1.00 92.75 107 CYS A O 1
ATOM 862 N N . PRO A 1 108 ? -24.810 8.780 18.438 1.00 88.00 108 PRO A N 1
ATOM 863 C CA . PRO A 1 108 ? -26.095 9.025 17.785 1.00 88.00 108 PRO A CA 1
ATOM 864 C C . PRO A 1 108 ? -26.130 8.525 16.334 1.00 88.00 108 PRO A C 1
ATOM 866 O O . PRO A 1 108 ? -27.206 8.252 15.817 1.00 88.00 108 PRO A O 1
ATOM 869 N N . SER A 1 109 ? -24.971 8.375 15.683 1.00 87.38 109 SER A N 1
ATOM 870 C CA . SER A 1 109 ? -24.882 7.959 14.278 1.00 87.38 109 SER A CA 1
ATOM 871 C C . SER A 1 109 ? -25.020 6.450 14.082 1.00 87.38 109 SER A C 1
ATOM 873 O O . SER A 1 109 ? -25.620 6.023 13.104 1.00 87.38 109 SER A O 1
ATOM 875 N N . CYS A 1 110 ? -24.445 5.638 14.976 1.00 87.19 110 CYS A N 1
ATOM 876 C CA . CYS A 1 110 ? -24.498 4.171 14.871 1.00 87.19 110 CYS A CA 1
ATOM 877 C C . CYS A 1 110 ? -25.426 3.505 15.894 1.00 87.19 110 CYS A C 1
ATOM 879 O O . CYS A 1 110 ? -25.607 2.300 15.814 1.00 87.19 110 CYS A O 1
ATOM 881 N N . ARG A 1 111 ? -26.015 4.280 16.821 1.00 87.00 111 ARG A N 1
ATOM 882 C CA . ARG A 1 111 ? -27.063 3.866 17.777 1.00 87.00 111 ARG A CA 1
ATOM 883 C C . ARG A 1 111 ? -26.799 2.496 18.435 1.00 87.00 111 ARG A C 1
ATOM 885 O O . ARG A 1 111 ? -27.660 1.618 18.388 1.00 87.00 111 ARG A O 1
ATOM 892 N N . PRO A 1 112 ? -25.628 2.293 19.071 1.00 89.44 112 PRO A N 1
ATOM 893 C CA . PRO A 1 112 ? -25.278 0.996 19.648 1.00 89.44 112 PRO A CA 1
ATOM 894 C C . PRO A 1 112 ? -26.192 0.580 20.806 1.00 89.44 112 PRO A C 1
ATOM 896 O O . PRO A 1 112 ? -26.329 -0.600 21.092 1.00 89.44 112 PRO A O 1
ATOM 899 N N . ASP A 1 113 ? -26.839 1.538 21.463 1.00 87.69 113 ASP A N 1
ATOM 900 C CA . ASP A 1 113 ? -27.878 1.327 22.469 1.00 87.69 113 ASP A CA 1
ATOM 901 C C . ASP A 1 113 ? -29.085 0.541 21.937 1.00 87.69 113 ASP A C 1
ATOM 903 O O . ASP A 1 113 ? -29.623 -0.300 22.659 1.00 87.69 113 ASP A O 1
ATOM 907 N N . ARG A 1 114 ? -29.473 0.767 20.675 1.00 83.62 114 ARG A N 1
ATOM 908 C CA . ARG A 1 114 ? -30.575 0.050 20.017 1.00 83.62 114 ARG A CA 1
ATOM 909 C C . ARG A 1 114 ? -30.185 -1.390 19.700 1.00 83.62 114 ARG A C 1
ATOM 911 O O . ARG A 1 114 ? -30.919 -2.316 20.026 1.00 83.62 114 ARG A O 1
ATOM 918 N N . ASP A 1 115 ? -28.997 -1.593 19.141 1.00 79.62 115 ASP A N 1
ATOM 919 C CA . ASP A 1 115 ? -28.494 -2.935 18.825 1.00 79.62 115 ASP A CA 1
ATOM 920 C C . ASP A 1 115 ? -28.169 -3.752 20.104 1.00 79.62 115 ASP A C 1
ATOM 922 O O . ASP A 1 115 ? -28.208 -4.991 20.132 1.00 79.62 115 ASP A O 1
ATOM 926 N N . LEU A 1 116 ? -27.875 -3.061 21.210 1.00 83.19 116 LEU A N 1
ATOM 927 C CA . LEU A 1 116 ? -27.755 -3.647 22.546 1.00 83.19 116 LEU A CA 1
ATOM 928 C C . LEU A 1 116 ? -29.110 -3.911 23.222 1.00 83.19 116 LEU A C 1
ATOM 930 O O . LEU A 1 116 ? -29.142 -4.666 24.196 1.00 83.19 116 LEU A O 1
ATOM 934 N N . GLY A 1 117 ? -30.211 -3.367 22.696 1.00 79.75 117 GLY A N 1
ATOM 935 C CA . GLY A 1 117 ? -31.562 -3.521 23.244 1.00 79.75 117 GLY A CA 1
ATOM 936 C C . GLY A 1 117 ? -31.803 -2.740 24.540 1.00 79.75 117 GLY A C 1
ATOM 937 O O . GLY A 1 117 ? -32.633 -3.145 25.345 1.00 79.75 117 GLY A O 1
ATOM 938 N N . VAL A 1 118 ? -31.046 -1.662 24.777 1.00 78.31 118 VAL A N 1
ATOM 939 C CA . VAL A 1 118 ? -31.176 -0.799 25.969 1.00 78.31 118 VAL A CA 1
ATOM 940 C C . VAL A 1 118 ? -32.264 0.262 25.773 1.00 78.31 118 VAL A C 1
ATOM 942 O O . VAL A 1 118 ? -32.909 0.666 26.738 1.00 78.31 118 VAL A O 1
ATOM 945 N N . LEU A 1 119 ? -32.472 0.707 24.532 1.00 65.31 119 LEU A N 1
ATOM 946 C CA . LEU A 1 119 ? -33.532 1.631 24.131 1.00 65.31 119 LEU A CA 1
ATOM 947 C C . LEU A 1 119 ? -34.250 1.056 22.898 1.00 65.31 119 LEU A C 1
ATOM 949 O O . LEU A 1 119 ? -33.582 0.540 21.999 1.00 65.31 119 LEU A O 1
ATOM 953 N N . GLU A 1 120 ? -35.586 1.133 22.872 1.00 50.59 120 GLU A N 1
ATOM 954 C CA . GLU A 1 120 ? -36.424 0.782 21.705 1.00 50.59 120 GLU A CA 1
ATOM 955 C C . GLU A 1 120 ? -36.279 1.812 20.561 1.00 50.59 120 GLU A C 1
ATOM 957 O O . GLU A 1 120 ? -36.313 3.033 20.842 1.00 50.59 120 GLU A O 1
#

pLDDT: mean 84.66, std 12.91, range [43.34, 98.69]

Secondary structure (DSSP, 8-state):
---PPPPPPHHHHHHHHHHHHHHHHHHHHHHHHHHHHHHHHHHHHHHHHHHTSPP--SEEES-TT---TT---EEEETT-TT--TT-EEE-HHHHHHHHHTS-PEEPTTT-HHHHTTS--

Radius of gyration: 31.62 Å; chains: 1; bounding box: 86×26×77 Å